Protein AF-A0A1T5CUB3-F1 (afdb_monomer_lite)

Secondary structure (DSSP, 8-state):
-PPP-TTS-HHHHHHHHHHIIIIIS--GGGSPPP-HHHHHHHHHHHTT--HHHHHHHS------

Radius of gyration: 12.86 Å; chains: 1; bounding box: 33×26×26 Å

Organism: NCBI:txid439228

pLDDT: mean 72.81, std 11.05, range [35.25, 86.5]

Foldseek 3Di:
DDDDPPVDQLARVQVVVQCCCCPVVVVHPVDDGGDSVNSVVCCVVCVPPDPVNVVVVPPPPPDD

InterPro domains:
  IPR036909 Cytochrome c-like domain superfamily [G3DSA:1.10.760.10] (1-62)

Sequence (64 aa):
MMPAQSGLDDEAVAAVLSHVTATIAGGGDAVKPFTAAEVKTARDSGAGLDAAAVARLQPKLTGK

Structure (mmCIF, N/CA/C/O backbone):
data_AF-A0A1T5CUB3-F1
#
_entry.id   AF-A0A1T5CUB3-F1
#
loop_
_atom_site.group_PDB
_atom_site.id
_atom_site.type_symbol
_atom_site.label_atom_id
_atom_site.label_alt_id
_atom_site.label_comp_id
_atom_site.label_asym_id
_atom_site.label_entity_id
_atom_site.label_seq_id
_atom_site.pdbx_PDB_ins_code
_atom_site.Cartn_x
_atom_site.Cartn_y
_atom_site.Cartn_z
_atom_site.occupancy
_atom_site.B_iso_or_equiv
_atom_site.auth_seq_id
_atom_site.auth_comp_id
_atom_site.auth_asym_id
_atom_site.auth_atom_id
_atom_site.pdbx_PDB_model_num
ATOM 1 N N . MET A 1 1 ? 7.787 -16.217 -5.068 1.00 64.50 1 MET A N 1
ATOM 2 C CA . MET A 1 1 ? 6.361 -16.110 -5.441 1.00 64.50 1 MET A CA 1
ATOM 3 C C . MET A 1 1 ? 5.571 -15.965 -4.158 1.00 64.50 1 MET A C 1
ATOM 5 O O . MET A 1 1 ? 5.625 -16.874 -3.340 1.00 64.50 1 MET A O 1
ATOM 9 N N . MET A 1 2 ? 4.931 -14.818 -3.950 1.00 74.12 2 MET A N 1
ATOM 10 C CA . MET A 1 2 ? 4.031 -14.595 -2.819 1.00 74.12 2 MET A CA 1
ATOM 11 C C . MET A 1 2 ? 2.596 -14.825 -3.318 1.00 74.12 2 MET A C 1
ATOM 13 O O . MET A 1 2 ? 2.247 -14.262 -4.356 1.00 74.12 2 MET A O 1
ATOM 17 N N . PRO A 1 3 ? 1.794 -15.686 -2.667 1.00 74.88 3 PRO A N 1
ATOM 18 C CA . PRO A 1 3 ? 0.418 -15.929 -3.084 1.00 74.88 3 PRO A CA 1
ATOM 19 C C . PRO A 1 3 ? -0.450 -14.687 -2.850 1.00 74.88 3 PRO A C 1
ATOM 21 O O . PRO A 1 3 ? -0.170 -13.879 -1.964 1.00 74.88 3 PRO A O 1
ATOM 24 N N . ALA A 1 4 ? -1.522 -14.552 -3.632 1.00 76.00 4 ALA A N 1
ATOM 25 C CA . ALA A 1 4 ? -2.488 -13.478 -3.442 1.00 76.00 4 ALA A CA 1
ATOM 26 C C . ALA A 1 4 ? -3.154 -13.604 -2.062 1.00 76.00 4 ALA A C 1
ATOM 28 O O . ALA A 1 4 ? -3.733 -14.637 -1.730 1.00 76.00 4 ALA A O 1
ATOM 29 N N . GLN A 1 5 ? -3.090 -12.541 -1.261 1.00 76.62 5 GLN A N 1
ATOM 30 C CA . GLN A 1 5 ? -3.725 -12.476 0.057 1.00 76.62 5 GLN A CA 1
ATOM 31 C C . GLN A 1 5 ? -5.176 -11.984 -0.062 1.00 76.62 5 GLN A C 1
ATOM 33 O O . GLN A 1 5 ? -5.555 -10.974 0.522 1.00 76.62 5 GLN A O 1
ATOM 38 N N . SER A 1 6 ? -5.998 -12.694 -0.840 1.00 72.75 6 SER A N 1
ATOM 39 C CA . SER A 1 6 ? -7.394 -12.317 -1.120 1.00 72.75 6 SER A CA 1
ATOM 40 C C . SER A 1 6 ? -8.329 -12.396 0.095 1.00 72.75 6 SER A C 1
ATOM 42 O O . SER A 1 6 ? -9.471 -11.968 0.002 1.00 72.75 6 SER A O 1
ATOM 44 N N . GLY A 1 7 ? -7.864 -12.954 1.216 1.00 77.00 7 GLY A N 1
ATOM 45 C CA . GLY A 1 7 ? -8.619 -13.045 2.469 1.00 77.00 7 GLY A CA 1
ATOM 46 C C . GLY A 1 7 ? -8.486 -11.833 3.396 1.00 77.00 7 GLY A C 1
ATOM 47 O O . GLY A 1 7 ? -8.996 -11.900 4.508 1.00 77.00 7 GLY A O 1
ATOM 48 N N . LEU A 1 8 ? -7.772 -10.771 2.998 1.00 77.75 8 LEU A N 1
ATOM 49 C CA . LEU A 1 8 ? -7.656 -9.543 3.789 1.00 77.75 8 LEU A CA 1
ATOM 50 C C . LEU A 1 8 ? -8.526 -8.421 3.207 1.00 77.75 8 LEU A C 1
ATOM 52 O O . LEU A 1 8 ? -8.446 -8.093 2.018 1.00 77.75 8 LEU A O 1
ATOM 56 N N . ASP A 1 9 ? -9.293 -7.775 4.080 1.00 83.88 9 ASP A N 1
ATOM 57 C CA . ASP A 1 9 ? -10.015 -6.543 3.766 1.00 83.88 9 ASP A CA 1
ATOM 58 C C . ASP A 1 9 ? -9.045 -5.369 3.558 1.00 83.88 9 ASP A C 1
ATOM 60 O O . ASP A 1 9 ? -7.907 -5.391 4.032 1.00 83.88 9 ASP A O 1
ATOM 64 N N . ASP A 1 10 ? -9.486 -4.324 2.853 1.00 80.88 10 ASP A N 1
ATOM 65 C CA . ASP A 1 10 ? -8.633 -3.177 2.498 1.00 80.88 10 ASP A CA 1
ATOM 66 C C . ASP A 1 10 ? -8.023 -2.484 3.731 1.00 80.88 10 ASP A C 1
ATOM 68 O O . ASP A 1 10 ? -6.870 -2.049 3.702 1.00 80.88 10 ASP A O 1
ATOM 72 N N . GLU A 1 11 ? -8.765 -2.443 4.842 1.00 82.62 11 GLU A N 1
ATOM 73 C CA . GLU A 1 11 ? -8.293 -1.921 6.130 1.00 82.62 11 GLU A CA 1
ATOM 74 C C . GLU A 1 11 ? -7.188 -2.791 6.741 1.00 82.62 11 GLU A C 1
ATOM 76 O O . GLU A 1 11 ? -6.173 -2.272 7.210 1.00 82.62 11 GLU A O 1
ATOM 81 N N . ALA A 1 12 ? -7.344 -4.117 6.688 1.00 83.62 12 ALA A N 1
ATOM 82 C CA . ALA A 1 12 ? -6.351 -5.053 7.203 1.00 83.62 12 ALA A CA 1
ATOM 83 C C . ALA A 1 12 ? -5.056 -4.998 6.379 1.00 83.62 12 ALA A C 1
ATOM 85 O O . ALA A 1 12 ? -3.961 -5.001 6.943 1.00 83.62 12 ALA A O 1
ATOM 86 N N . VAL A 1 13 ? -5.163 -4.884 5.051 1.00 85.25 13 VAL A N 1
ATOM 87 C CA . VAL A 1 13 ? -3.996 -4.707 4.174 1.00 85.25 13 VAL A CA 1
ATOM 88 C C . VAL A 1 13 ? -3.283 -3.387 4.480 1.00 85.25 13 VAL A C 1
ATOM 90 O O . VAL A 1 13 ? -2.061 -3.383 4.628 1.00 85.25 13 VAL A O 1
ATOM 93 N N . ALA A 1 14 ? -4.017 -2.282 4.636 1.00 84.25 14 ALA A N 1
ATOM 94 C CA . ALA A 1 14 ? -3.433 -0.981 4.968 1.00 84.25 14 ALA A CA 1
ATOM 95 C C . ALA A 1 14 ? -2.703 -0.998 6.324 1.00 84.25 14 ALA A C 1
ATOM 97 O O . ALA A 1 14 ? -1.595 -0.463 6.442 1.00 84.25 14 ALA A O 1
ATOM 98 N N . ALA A 1 15 ? -3.282 -1.663 7.329 1.00 85.00 15 ALA A N 1
ATOM 99 C CA . ALA A 1 15 ? -2.671 -1.828 8.645 1.00 85.00 15 ALA A CA 1
ATOM 100 C C . ALA A 1 15 ? -1.380 -2.660 8.583 1.00 85.00 15 ALA A C 1
ATOM 102 O O . ALA A 1 15 ? -0.363 -2.261 9.153 1.00 85.00 15 ALA A O 1
ATOM 103 N N . VAL A 1 16 ? -1.386 -3.779 7.849 1.00 86.50 16 VAL A N 1
ATOM 104 C CA . VAL A 1 16 ? -0.197 -4.627 7.676 1.00 86.50 16 VAL A CA 1
ATOM 105 C C . VAL A 1 16 ? 0.903 -3.878 6.929 1.00 86.50 16 VAL A C 1
ATOM 107 O O . VAL A 1 16 ? 2.045 -3.891 7.378 1.00 86.50 16 VAL A O 1
ATOM 110 N N . LEU A 1 17 ? 0.582 -3.181 5.834 1.00 84.88 17 LEU A N 1
ATOM 111 C CA . LEU A 1 17 ? 1.569 -2.402 5.083 1.00 84.88 17 LEU A CA 1
ATOM 112 C C . LEU A 1 17 ? 2.185 -1.296 5.945 1.00 84.88 17 LEU A C 1
ATOM 114 O O . LEU A 1 17 ? 3.406 -1.162 5.977 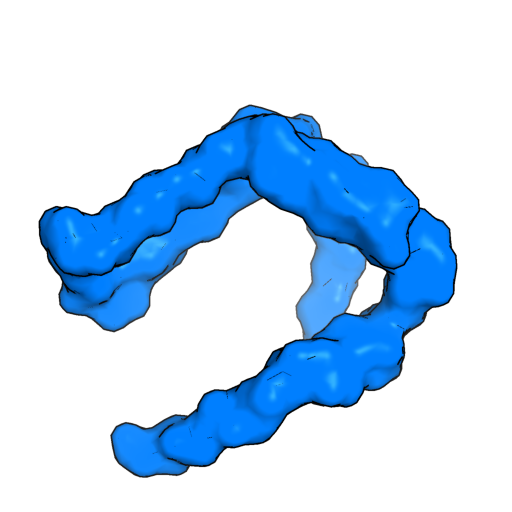1.00 84.88 17 LEU A O 1
ATOM 118 N N . SER A 1 18 ? 1.358 -0.568 6.698 1.00 84.38 18 SER A N 1
ATOM 119 C CA . SER A 1 18 ? 1.823 0.480 7.612 1.00 84.38 18 SER A CA 1
ATOM 120 C C . SER A 1 18 ? 2.702 -0.081 8.735 1.00 84.38 18 SER A C 1
ATOM 122 O O . SER A 1 18 ? 3.725 0.515 9.071 1.00 84.38 18 SER A O 1
ATOM 124 N N . HIS A 1 19 ? 2.357 -1.251 9.282 1.00 84.38 19 HIS A N 1
ATOM 125 C CA . HIS A 1 19 ? 3.175 -1.940 10.282 1.00 84.38 19 HIS A CA 1
ATOM 126 C C . HIS A 1 19 ? 4.517 -2.403 9.705 1.00 84.38 19 HIS A C 1
ATOM 128 O O . HIS A 1 19 ? 5.561 -2.198 10.321 1.00 84.38 19 HIS A O 1
ATOM 134 N N . VAL A 1 20 ? 4.518 -2.976 8.498 1.00 85.19 20 VAL A N 1
ATOM 135 C CA . VAL A 1 20 ? 5.750 -3.395 7.819 1.00 85.19 20 VAL A CA 1
ATOM 136 C C . VAL A 1 20 ? 6.659 -2.190 7.592 1.00 85.19 20 VAL A C 1
ATOM 138 O O . VAL A 1 20 ? 7.840 -2.261 7.919 1.00 85.19 20 VAL A O 1
ATOM 141 N N . THR A 1 21 ? 6.144 -1.067 7.092 1.00 79.81 21 THR A N 1
ATOM 142 C CA . THR A 1 21 ? 6.990 0.099 6.814 1.00 79.81 21 THR A CA 1
ATOM 143 C C . THR A 1 21 ? 7.493 0.808 8.066 1.00 79.81 21 THR A C 1
ATOM 145 O O . THR A 1 21 ? 8.648 1.234 8.099 1.00 79.81 21 THR A O 1
ATOM 148 N N . ALA A 1 22 ? 6.654 0.926 9.096 1.00 79.25 22 ALA A N 1
ATOM 149 C CA . ALA A 1 22 ? 7.018 1.613 10.330 1.00 79.25 22 ALA A CA 1
ATOM 150 C C . ALA A 1 22 ? 7.914 0.750 11.231 1.00 79.25 22 ALA A C 1
ATOM 152 O O . ALA A 1 22 ? 8.897 1.245 11.777 1.00 79.25 22 ALA A O 1
ATOM 153 N N . THR A 1 23 ? 7.591 -0.538 11.383 1.00 76.12 23 THR A N 1
ATOM 154 C CA . THR A 1 23 ? 8.217 -1.424 12.377 1.00 76.12 23 THR A CA 1
ATOM 155 C C . THR A 1 23 ? 9.281 -2.343 11.782 1.00 76.12 23 THR A C 1
ATOM 157 O O . THR A 1 23 ? 10.316 -2.542 12.410 1.00 76.12 23 THR A O 1
ATOM 160 N N . ILE A 1 24 ? 9.061 -2.905 10.588 1.00 75.50 24 ILE A N 1
ATOM 161 C CA . ILE A 1 24 ? 9.955 -3.933 10.017 1.00 75.50 24 ILE A CA 1
ATOM 162 C C . ILE A 1 24 ? 11.018 -3.310 9.108 1.00 75.50 24 ILE A C 1
ATOM 164 O O . ILE A 1 24 ? 12.195 -3.641 9.212 1.00 75.50 24 ILE A O 1
ATOM 168 N N . ALA A 1 25 ? 10.617 -2.395 8.227 1.00 72.69 25 ALA A N 1
ATOM 169 C CA . ALA A 1 25 ? 11.517 -1.737 7.283 1.00 72.69 25 ALA A CA 1
ATOM 170 C C . ALA A 1 25 ? 12.337 -0.604 7.927 1.00 72.69 25 ALA A C 1
ATOM 172 O O . ALA A 1 25 ? 13.218 -0.047 7.279 1.00 72.69 25 ALA A O 1
ATOM 173 N N . GLY A 1 26 ? 12.040 -0.248 9.183 1.00 64.44 26 GLY A N 1
ATOM 174 C CA . GLY A 1 26 ? 12.741 0.807 9.917 1.00 64.44 26 GLY A CA 1
ATOM 175 C C . GLY A 1 26 ? 12.523 2.213 9.352 1.00 64.44 26 GLY A C 1
ATOM 176 O O . GLY A 1 26 ? 13.340 3.095 9.595 1.00 64.44 26 GLY A O 1
ATOM 177 N N . GLY A 1 27 ? 11.446 2.435 8.589 1.00 61.19 27 GLY A N 1
ATOM 178 C CA . GLY A 1 27 ? 11.184 3.715 7.930 1.00 61.19 27 GLY A CA 1
ATOM 179 C C . GLY A 1 27 ? 10.820 4.865 8.880 1.00 61.19 27 GLY A C 1
ATOM 180 O O . GLY A 1 27 ? 10.924 6.026 8.488 1.00 61.19 27 GLY A O 1
ATOM 181 N N . GLY A 1 28 ? 10.434 4.559 10.125 1.00 61.72 28 GLY A N 1
ATOM 182 C CA . GLY A 1 28 ? 10.106 5.554 11.153 1.00 61.72 28 GLY A CA 1
ATOM 183 C C . GLY A 1 28 ? 8.994 6.531 10.740 1.00 61.72 28 GLY A C 1
ATOM 184 O O . GLY A 1 28 ? 8.227 6.265 9.814 1.00 61.72 28 GLY A O 1
ATOM 185 N N . ASP A 1 29 ? 8.927 7.689 11.405 1.00 60.84 29 ASP A N 1
ATOM 186 C CA . ASP A 1 29 ? 7.936 8.758 11.157 1.00 60.84 29 ASP A CA 1
ATOM 187 C C . ASP A 1 29 ? 7.981 9.368 9.742 1.00 60.84 29 ASP A C 1
ATOM 189 O O . ASP A 1 29 ? 7.098 10.136 9.360 1.00 60.84 29 ASP A O 1
ATO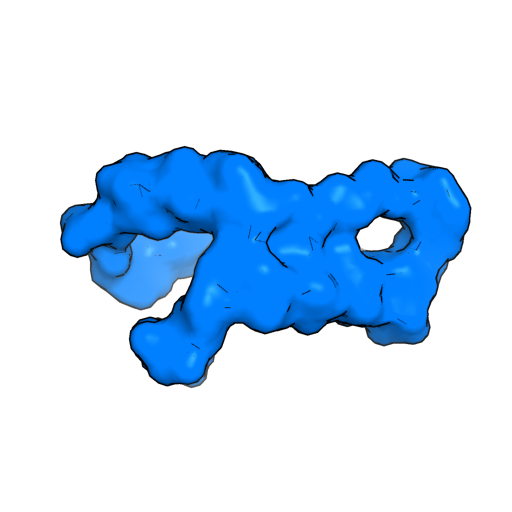M 193 N N . ALA A 1 30 ? 9.002 9.044 8.943 1.00 66.38 30 ALA A N 1
ATOM 194 C CA . ALA A 1 30 ? 9.116 9.514 7.567 1.00 66.38 30 ALA A CA 1
ATOM 195 C C . ALA A 1 30 ? 8.228 8.724 6.588 1.00 66.38 30 ALA A C 1
ATOM 197 O O . ALA A 1 30 ? 8.017 9.177 5.459 1.00 66.38 30 ALA A O 1
ATOM 198 N N . VAL A 1 31 ? 7.700 7.559 6.987 1.00 68.00 31 VAL A N 1
ATOM 199 C CA . VAL A 1 31 ? 6.805 6.783 6.125 1.00 68.00 31 VAL A CA 1
ATOM 200 C C . VAL A 1 31 ? 5.360 7.197 6.345 1.00 68.00 31 VAL A C 1
ATOM 202 O O . VAL A 1 31 ? 4.787 7.021 7.418 1.00 68.00 31 VAL A O 1
ATOM 205 N N . LYS A 1 32 ? 4.744 7.709 5.278 1.00 77.81 32 LYS A N 1
ATOM 206 C CA . LYS A 1 32 ? 3.312 7.986 5.259 1.00 77.81 32 LYS A CA 1
ATOM 207 C C . LYS A 1 32 ? 2.543 6.660 5.403 1.00 77.81 32 LYS A C 1
ATOM 209 O O . LYS A 1 32 ? 2.785 5.754 4.604 1.00 77.81 32 LYS A O 1
ATOM 214 N N . PRO A 1 33 ? 1.637 6.533 6.389 1.00 76.56 33 PRO A N 1
ATOM 215 C CA . PRO A 1 33 ? 0.852 5.320 6.565 1.00 76.56 33 PRO A CA 1
ATOM 216 C C . PRO A 1 33 ? -0.056 5.093 5.357 1.00 76.56 33 PRO A C 1
ATOM 218 O O . PRO A 1 33 ? -0.586 6.048 4.781 1.00 76.56 33 PRO A O 1
ATOM 221 N N . PHE A 1 34 ? -0.242 3.824 5.005 1.00 81.56 34 PHE A N 1
ATOM 222 C CA . PHE A 1 34 ? -1.166 3.423 3.955 1.00 81.56 34 PHE A CA 1
ATOM 223 C C . PHE A 1 34 ? -2.605 3.540 4.446 1.00 81.56 34 PHE A C 1
ATOM 225 O O . PHE A 1 34 ? -2.920 3.239 5.599 1.00 81.56 34 PHE A O 1
ATOM 232 N N . THR A 1 35 ? -3.494 3.936 3.544 1.00 84.81 35 THR A N 1
ATOM 233 C CA . THR A 1 35 ? -4.930 4.051 3.800 1.00 84.81 35 THR A CA 1
ATOM 234 C C . THR A 1 35 ? -5.714 2.983 3.043 1.00 84.81 35 THR A C 1
ATOM 236 O O . THR A 1 35 ? -5.314 2.527 1.971 1.00 84.81 35 THR A O 1
ATOM 239 N N . ALA A 1 36 ? -6.886 2.613 3.562 1.00 80.81 36 ALA A N 1
ATOM 240 C CA . ALA A 1 36 ? -7.774 1.659 2.893 1.00 80.81 36 ALA A CA 1
ATOM 241 C C . ALA A 1 36 ? -8.207 2.133 1.490 1.00 80.81 36 ALA A C 1
ATOM 243 O O . ALA A 1 36 ? -8.407 1.320 0.593 1.00 80.81 36 ALA A O 1
ATOM 244 N N . ALA A 1 37 ? -8.305 3.450 1.268 1.00 78.94 37 ALA A N 1
ATOM 245 C CA . ALA A 1 37 ? -8.649 4.020 -0.035 1.00 78.94 37 ALA A CA 1
ATOM 246 C C . ALA A 1 37 ? -7.551 3.787 -1.089 1.00 78.94 37 ALA A C 1
ATOM 248 O O . ALA A 1 37 ? -7.855 3.490 -2.246 1.00 78.94 37 ALA A O 1
ATOM 249 N N . GLU A 1 38 ? -6.280 3.880 -0.691 1.00 82.19 38 GLU A N 1
ATOM 250 C CA . GLU A 1 38 ? -5.141 3.582 -1.568 1.00 82.19 38 GLU A CA 1
ATOM 251 C C . GLU A 1 38 ? -5.094 2.093 -1.917 1.00 82.19 38 GLU A C 1
ATOM 253 O O . GLU A 1 38 ? -4.906 1.744 -3.082 1.00 82.19 38 GLU A O 1
ATOM 258 N N . VAL A 1 39 ? -5.350 1.216 -0.938 1.00 83.12 39 VAL A N 1
ATOM 259 C CA . VAL A 1 39 ? -5.430 -0.234 -1.173 1.00 83.12 39 VAL A CA 1
ATOM 260 C C . VAL A 1 39 ? -6.578 -0.572 -2.118 1.00 83.12 39 VAL A C 1
ATOM 262 O O . VAL A 1 39 ? -6.367 -1.297 -3.089 1.00 83.12 39 VAL A O 1
ATOM 265 N N . LYS A 1 40 ? -7.766 -0.003 -1.894 1.00 79.69 40 LYS A N 1
ATOM 266 C CA . LYS A 1 40 ? -8.924 -0.213 -2.764 1.00 79.69 40 LYS A CA 1
ATOM 267 C C . LYS A 1 40 ? -8.640 0.241 -4.196 1.00 79.69 40 LYS A C 1
ATOM 269 O O . LYS A 1 40 ? -8.886 -0.505 -5.135 1.00 79.69 40 LYS A O 1
ATOM 274 N N . THR A 1 41 ? -8.044 1.421 -4.367 1.00 80.50 41 THR A N 1
ATOM 275 C CA . THR A 1 41 ? -7.654 1.934 -5.692 1.00 80.50 41 THR A CA 1
ATOM 276 C C . THR A 1 41 ? -6.648 1.006 -6.376 1.00 80.50 41 THR A C 1
ATOM 278 O O . THR A 1 41 ? -6.770 0.728 -7.571 1.00 80.50 41 THR A O 1
ATOM 281 N N . ALA A 1 42 ? -5.665 0.490 -5.630 1.00 78.88 42 ALA A N 1
ATOM 282 C CA . ALA A 1 42 ? -4.686 -0.465 -6.143 1.00 78.88 42 ALA A CA 1
ATOM 283 C C . ALA A 1 42 ? -5.319 -1.823 -6.495 1.00 78.88 42 ALA A C 1
ATOM 285 O O . ALA A 1 42 ? -4.938 -2.433 -7.492 1.00 78.88 42 ALA A O 1
ATOM 286 N N . ARG A 1 43 ? -6.309 -2.277 -5.719 1.00 77.44 43 ARG A N 1
ATOM 287 C CA . ARG A 1 43 ? -7.089 -3.494 -5.970 1.00 77.44 43 ARG A CA 1
ATOM 288 C C . ARG A 1 43 ? -7.947 -3.360 -7.226 1.00 77.44 43 ARG A C 1
ATOM 290 O O . ARG A 1 43 ? -7.890 -4.238 -8.082 1.00 77.44 43 ARG A O 1
ATOM 297 N N . ASP A 1 44 ? -8.661 -2.249 -7.371 1.00 78.00 44 ASP A N 1
ATOM 298 C CA . ASP A 1 44 ? -9.483 -1.953 -8.548 1.00 78.00 44 ASP A CA 1
ATOM 299 C C . ASP A 1 44 ? -8.613 -1.823 -9.811 1.00 78.00 44 ASP A C 1
ATOM 301 O O . ASP A 1 44 ? -8.929 -2.390 -10.856 1.00 78.00 44 ASP A O 1
ATOM 305 N N . SER A 1 45 ? -7.458 -1.156 -9.701 1.00 73.25 45 SER A N 1
ATOM 306 C CA . SER A 1 45 ? -6.486 -1.031 -10.801 1.00 73.25 45 SER A CA 1
ATOM 307 C C . SER A 1 45 ? -5.758 -2.345 -11.111 1.00 73.25 45 SER A C 1
ATOM 309 O O . SER A 1 45 ? -5.248 -2.533 -12.214 1.00 73.25 45 SER A O 1
ATOM 311 N N . GLY A 1 46 ? -5.687 -3.251 -10.133 1.00 67.00 46 GLY A N 1
ATOM 312 C CA . GLY A 1 46 ? -4.950 -4.507 -10.194 1.00 67.00 46 GLY A CA 1
ATOM 313 C C . GLY A 1 46 ? -5.799 -5.749 -10.431 1.00 67.00 46 GLY A C 1
ATOM 314 O O . GLY A 1 46 ? -5.244 -6.844 -10.463 1.00 67.00 46 GLY A O 1
ATOM 315 N N . ALA A 1 47 ? -7.109 -5.606 -10.647 1.00 65.56 47 ALA A N 1
ATOM 316 C CA . ALA A 1 47 ? -8.039 -6.724 -10.820 1.00 65.56 47 ALA A CA 1
ATOM 317 C C . ALA A 1 47 ? -7.678 -7.678 -11.984 1.00 65.56 47 ALA A C 1
ATOM 319 O O . ALA A 1 47 ? -8.135 -8.817 -12.005 1.00 65.56 47 ALA A O 1
ATOM 320 N N . GLY A 1 48 ? -6.843 -7.234 -12.934 1.00 64.94 48 GLY A N 1
ATOM 321 C CA . GLY A 1 48 ? -6.308 -8.047 -14.034 1.00 64.94 48 GLY A CA 1
ATOM 322 C C . GLY A 1 48 ? -4.797 -8.314 -13.979 1.00 64.94 48 GLY A C 1
ATOM 323 O O . GLY A 1 48 ? -4.246 -8.822 -14.954 1.00 64.94 48 GLY A O 1
ATOM 324 N N . LEU A 1 49 ? -4.105 -7.943 -12.897 1.00 68.38 49 LEU A N 1
ATOM 325 C CA . LEU A 1 49 ? -2.666 -8.177 -12.752 1.00 68.38 49 LEU A CA 1
ATOM 326 C C . LEU A 1 49 ? -2.412 -9.594 -12.231 1.00 68.38 49 LEU A C 1
ATOM 328 O O . LEU A 1 49 ? -2.870 -9.969 -11.153 1.00 68.38 49 LEU A O 1
ATOM 332 N N . ASP A 1 50 ? -1.623 -10.369 -12.971 1.00 71.88 50 ASP A N 1
ATOM 333 C CA . ASP A 1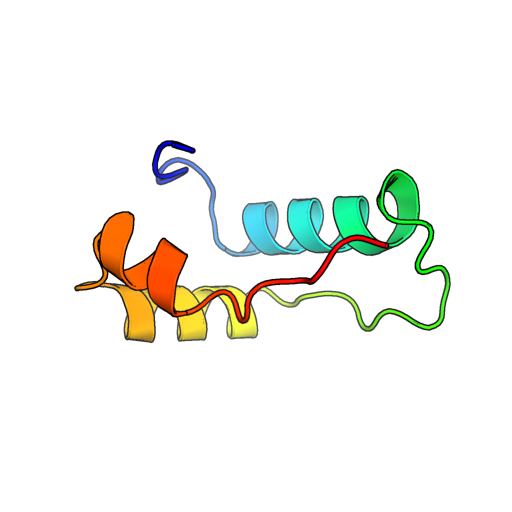 50 ? -1.064 -11.621 -12.470 1.00 71.88 50 ASP A CA 1
ATOM 334 C C . ASP A 1 50 ? 0.220 -11.371 -11.652 1.00 71.88 50 ASP A C 1
ATOM 336 O O . ASP A 1 50 ? 0.815 -10.288 -11.665 1.00 71.88 50 ASP A O 1
ATOM 340 N N . ALA A 1 51 ? 0.680 -12.389 -10.917 1.00 69.12 51 ALA A N 1
ATOM 341 C CA . ALA A 1 51 ? 1.886 -12.281 -10.091 1.00 69.12 51 ALA A CA 1
ATOM 342 C C . ALA A 1 51 ? 3.143 -11.904 -10.907 1.00 69.12 51 ALA A C 1
ATOM 344 O O . ALA A 1 51 ? 4.075 -11.303 -10.369 1.00 69.12 51 ALA A O 1
ATOM 345 N N . ALA A 1 52 ? 3.170 -12.225 -12.205 1.00 69.19 52 ALA A N 1
ATOM 346 C CA . ALA A 1 52 ? 4.264 -11.869 -13.102 1.00 69.19 52 ALA A CA 1
ATOM 347 C C . ALA A 1 52 ? 4.223 -10.382 -13.497 1.00 69.19 52 ALA A C 1
ATOM 349 O O . ALA A 1 52 ? 5.268 -9.737 -13.576 1.00 69.19 52 ALA A O 1
ATOM 350 N N . ALA A 1 53 ? 3.037 -9.811 -13.695 1.00 70.88 53 ALA A N 1
ATOM 351 C CA . ALA A 1 53 ? 2.827 -8.394 -13.948 1.00 70.88 53 ALA A CA 1
ATOM 352 C C . ALA A 1 53 ? 3.152 -7.558 -12.704 1.00 70.88 53 ALA A C 1
ATOM 354 O O . ALA A 1 53 ? 3.822 -6.532 -12.820 1.00 70.88 53 ALA A O 1
ATOM 355 N N . VAL A 1 54 ? 2.799 -8.042 -11.508 1.00 72.06 54 VAL A N 1
ATOM 356 C CA . VAL A 1 54 ? 3.226 -7.424 -10.239 1.00 72.06 54 VAL A CA 1
ATOM 357 C C . VAL A 1 54 ? 4.752 -7.447 -10.097 1.00 72.06 54 VAL A C 1
ATOM 359 O O . VAL A 1 54 ? 5.352 -6.428 -9.756 1.00 72.06 54 VAL A O 1
ATOM 362 N N . ALA A 1 55 ? 5.411 -8.557 -10.443 1.00 69.75 55 ALA A N 1
ATOM 363 C CA . ALA A 1 55 ? 6.875 -8.645 -10.419 1.00 69.75 55 ALA A CA 1
ATOM 364 C C . ALA A 1 55 ? 7.564 -7.678 -11.404 1.00 69.75 55 ALA A C 1
ATOM 366 O O . ALA A 1 55 ? 8.715 -7.301 -11.195 1.00 69.75 55 ALA A O 1
ATOM 367 N N . ARG A 1 56 ? 6.872 -7.266 -12.473 1.00 72.75 56 ARG A N 1
ATOM 368 C CA . ARG A 1 56 ? 7.347 -6.249 -13.428 1.00 72.75 56 ARG A CA 1
ATOM 369 C C . ARG A 1 56 ? 7.105 -4.818 -12.940 1.00 72.75 56 ARG A C 1
ATOM 371 O O . ARG A 1 56 ? 7.847 -3.928 -13.342 1.00 72.75 56 ARG A O 1
ATOM 378 N N . LEU A 1 57 ? 6.080 -4.608 -12.109 1.00 68.69 57 LEU A N 1
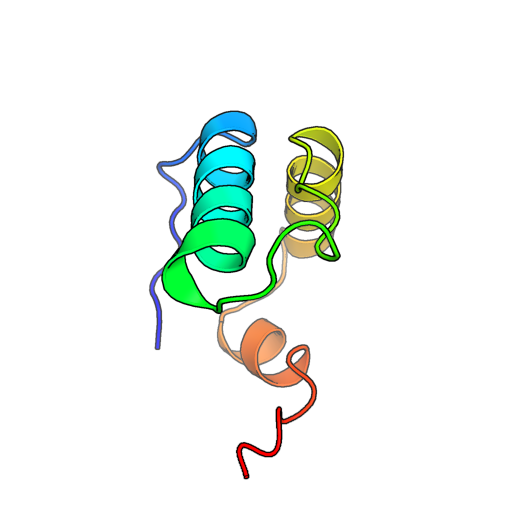ATOM 379 C CA . LEU A 1 57 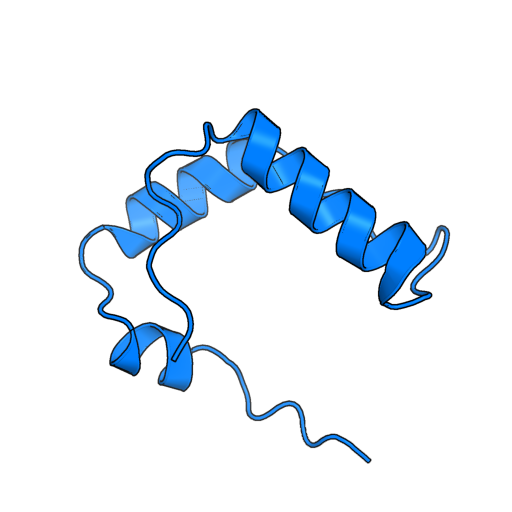? 5.738 -3.315 -11.507 1.00 68.69 57 LEU A CA 1
ATOM 380 C C . LEU A 1 57 ? 6.666 -2.930 -10.361 1.00 68.69 57 LEU A C 1
ATOM 382 O O . LEU A 1 57 ? 6.872 -1.739 -10.152 1.00 68.69 57 LEU A O 1
ATOM 386 N N . GLN A 1 58 ? 7.237 -3.896 -9.634 1.00 65.81 58 GLN A N 1
ATOM 387 C CA . GLN A 1 58 ? 8.345 -3.589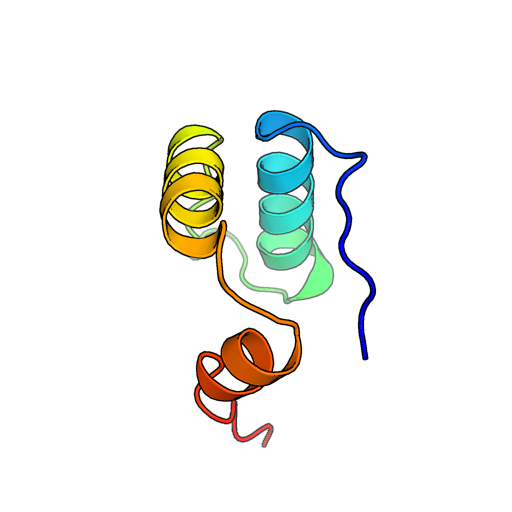 -8.737 1.00 65.81 58 GLN A CA 1
ATOM 388 C C . GLN A 1 58 ? 9.507 -3.062 -9.594 1.00 65.81 58 GLN A C 1
ATOM 390 O O . GLN A 1 58 ? 10.120 -3.860 -10.316 1.00 65.81 58 GLN A O 1
ATOM 395 N N . PRO A 1 59 ? 9.870 -1.757 -9.534 1.00 55.88 59 PRO A N 1
ATOM 396 C CA . PRO A 1 59 ? 11.190 -1.368 -10.002 1.00 55.88 59 PRO A CA 1
ATOM 397 C C . PRO A 1 59 ? 12.145 -2.257 -9.223 1.00 55.88 59 PRO A C 1
ATOM 399 O O . PRO A 1 59 ? 11.939 -2.440 -8.022 1.00 55.88 59 PRO A O 1
ATOM 402 N N . LYS A 1 60 ? 13.115 -2.884 -9.898 1.00 52.91 60 LYS A N 1
ATOM 403 C CA . LYS A 1 60 ? 14.148 -3.673 -9.227 1.00 52.91 60 LYS A CA 1
ATOM 404 C C . LYS A 1 60 ? 14.687 -2.796 -8.099 1.00 52.91 60 LYS A C 1
ATOM 406 O O . LYS A 1 60 ? 15.473 -1.894 -8.377 1.00 52.91 60 LYS A O 1
ATOM 411 N N . LEU A 1 61 ? 14.220 -3.002 -6.863 1.00 51.81 61 LEU A N 1
ATOM 412 C CA . LEU A 1 61 ? 14.839 -2.430 -5.685 1.00 51.81 61 LEU A CA 1
ATOM 413 C C . LEU A 1 61 ? 16.196 -3.103 -5.717 1.00 51.81 61 LEU A C 1
ATOM 415 O O . LEU A 1 61 ? 16.326 -4.283 -5.392 1.00 51.81 61 LEU A O 1
ATOM 419 N N . THR A 1 62 ? 17.176 -2.406 -6.278 1.00 41.88 62 THR A N 1
ATOM 420 C CA . THR A 1 62 ? 18.560 -2.826 -6.247 1.00 41.88 62 THR A CA 1
ATOM 421 C C . THR A 1 62 ? 18.941 -2.743 -4.783 1.00 41.88 62 THR A C 1
ATOM 423 O O . THR A 1 62 ? 19.359 -1.690 -4.309 1.00 41.88 62 THR A O 1
ATOM 426 N N . GLY A 1 63 ? 18.680 -3.828 -4.054 1.00 42.41 63 GLY A N 1
ATOM 427 C CA . GLY A 1 63 ? 19.202 -4.027 -2.720 1.00 42.41 63 GLY A CA 1
ATOM 428 C C . GLY A 1 63 ? 20.710 -3.878 -2.817 1.00 42.41 63 GLY A C 1
ATOM 429 O O . GLY A 1 63 ? 21.367 -4.619 -3.554 1.00 42.41 63 GLY A O 1
ATOM 430 N N . LYS A 1 64 ? 21.226 -2.858 -2.146 1.00 35.25 64 LYS A N 1
ATOM 431 C CA . LYS A 1 64 ? 22.635 -2.718 -1.835 1.00 35.25 64 LYS A CA 1
ATOM 432 C C . LYS A 1 64 ? 22.737 -2.760 -0.324 1.00 35.25 64 LYS A C 1
ATOM 434 O O . LYS A 1 64 ? 21.975 -2.001 0.311 1.00 35.25 64 LYS A O 1
#